Protein AF-A0A7Y1TA67-F1 (afdb_monomer_lite)

Structure (mmCIF, N/CA/C/O backbone):
data_AF-A0A7Y1TA67-F1
#
_entry.id   AF-A0A7Y1TA67-F1
#
loop_
_atom_site.group_PDB
_atom_site.id
_atom_site.type_symbol
_atom_site.label_atom_id
_atom_site.label_alt_id
_atom_site.label_comp_id
_atom_site.label_asym_id
_atom_site.label_entity_id
_atom_site.label_seq_id
_atom_site.pdbx_PDB_ins_code
_atom_site.Cartn_x
_atom_site.Cartn_y
_atom_site.Cartn_z
_atom_site.occupancy
_atom_site.B_iso_or_equiv
_atom_site.auth_seq_id
_atom_site.auth_comp_id
_atom_site.auth_asym_id
_atom_site.auth_atom_id
_atom_site.pdbx_PDB_model_num
ATOM 1 N N . ARG A 1 1 ? -9.892 10.043 10.602 1.00 82.44 1 ARG A N 1
ATOM 2 C CA . ARG A 1 1 ? -9.634 11.153 9.645 1.00 82.44 1 ARG A CA 1
ATOM 3 C C . ARG A 1 1 ? -8.142 11.386 9.384 1.00 82.44 1 ARG A C 1
ATOM 5 O O . ARG A 1 1 ? -7.675 10.949 8.344 1.00 82.44 1 ARG A O 1
ATOM 12 N N . LEU A 1 2 ? -7.355 11.984 10.298 1.00 89.62 2 LEU A N 1
ATOM 13 C CA . LEU A 1 2 ? -5.907 12.207 10.059 1.00 89.62 2 LEU A CA 1
ATOM 14 C C . LEU A 1 2 ? -5.153 10.912 9.721 1.00 89.62 2 LEU A C 1
ATOM 16 O O . LEU A 1 2 ? -4.363 10.880 8.786 1.00 89.62 2 LEU A O 1
ATOM 20 N N . VAL A 1 3 ? -5.446 9.828 10.442 1.00 91.88 3 VAL A N 1
ATOM 21 C CA . VAL A 1 3 ? -4.837 8.517 10.184 1.00 91.88 3 VAL A CA 1
ATOM 22 C C . VAL A 1 3 ? -5.188 7.994 8.786 1.00 91.88 3 VAL A C 1
ATOM 24 O O . VAL A 1 3 ? -4.308 7.510 8.089 1.00 91.88 3 VAL A O 1
ATOM 27 N N . GLU A 1 4 ? -6.427 8.162 8.321 1.00 92.25 4 GLU A N 1
ATOM 28 C CA . GLU A 1 4 ? -6.839 7.762 6.964 1.00 92.25 4 GLU A CA 1
ATOM 29 C C . GLU A 1 4 ? -6.144 8.587 5.875 1.00 92.25 4 GLU A C 1
ATOM 31 O O . GLU A 1 4 ? -5.774 8.037 4.840 1.00 92.25 4 GLU A O 1
ATOM 36 N N . VAL A 1 5 ? -5.915 9.885 6.111 1.00 95.06 5 VAL A N 1
ATOM 37 C CA . VAL A 1 5 ? -5.110 10.732 5.214 1.00 95.06 5 VAL A CA 1
ATOM 38 C C . VAL A 1 5 ? -3.674 10.212 5.144 1.00 95.06 5 VAL A C 1
ATOM 40 O O . VAL A 1 5 ? -3.117 10.103 4.056 1.00 95.06 5 VAL A O 1
ATOM 43 N N . LEU A 1 6 ? -3.081 9.844 6.284 1.00 94.62 6 LEU A N 1
ATOM 44 C CA . LEU A 1 6 ? -1.728 9.280 6.338 1.00 94.62 6 LEU A CA 1
ATOM 45 C C . LEU A 1 6 ? -1.642 7.898 5.671 1.00 94.62 6 LEU A C 1
ATOM 47 O O . LEU A 1 6 ? -0.646 7.606 5.012 1.00 94.62 6 LEU A O 1
ATOM 51 N N . ILE A 1 7 ? -2.690 7.076 5.783 1.00 94.50 7 ILE A N 1
ATOM 52 C CA . ILE A 1 7 ? -2.818 5.806 5.053 1.00 94.50 7 ILE A CA 1
ATOM 53 C C . ILE A 1 7 ? -2.909 6.064 3.544 1.00 94.50 7 ILE A C 1
ATOM 55 O O . ILE A 1 7 ? -2.207 5.427 2.770 1.00 94.50 7 ILE A O 1
ATOM 59 N N . ALA A 1 8 ? -3.720 7.021 3.091 1.00 95.88 8 ALA A N 1
ATOM 60 C CA . ALA A 1 8 ? -3.793 7.352 1.667 1.00 95.88 8 ALA A CA 1
ATOM 61 C C . ALA A 1 8 ? -2.457 7.918 1.144 1.00 95.88 8 ALA A C 1
ATOM 63 O O . ALA A 1 8 ? -2.020 7.590 0.039 1.00 95.88 8 ALA A O 1
ATOM 64 N N . LEU A 1 9 ? -1.764 8.712 1.966 1.00 95.56 9 LEU A N 1
ATOM 65 C CA . LEU A 1 9 ? -0.452 9.265 1.646 1.00 95.56 9 LEU A CA 1
ATOM 66 C C . LEU A 1 9 ? 0.630 8.181 1.533 1.00 95.56 9 LEU A C 1
ATOM 68 O O . LEU A 1 9 ? 1.514 8.310 0.687 1.00 95.56 9 LEU A O 1
ATOM 72 N N . SER A 1 10 ? 0.556 7.100 2.319 1.00 94.50 10 SER A N 1
ATOM 73 C CA . SER A 1 10 ? 1.510 5.984 2.227 1.00 94.50 10 SER A CA 1
ATOM 74 C C . SER A 1 10 ? 1.507 5.344 0.833 1.00 94.50 10 SER A C 1
ATOM 76 O O . SER A 1 10 ? 2.573 5.037 0.296 1.00 94.50 10 SER A O 1
ATOM 78 N N . ILE A 1 11 ? 0.334 5.248 0.192 1.00 94.94 11 ILE A N 1
ATOM 79 C CA . ILE A 1 11 ? 0.175 4.741 -1.180 1.00 94.94 11 ILE A CA 1
ATOM 80 C C . ILE A 1 11 ? 0.898 5.653 -2.177 1.00 94.94 11 ILE A C 1
ATOM 82 O O . ILE A 1 11 ? 1.609 5.169 -3.057 1.00 94.94 11 ILE A O 1
ATOM 86 N N . VAL A 1 12 ? 0.753 6.973 -2.027 1.00 96.00 12 VAL A N 1
ATOM 87 C CA . VAL A 1 12 ? 1.422 7.963 -2.8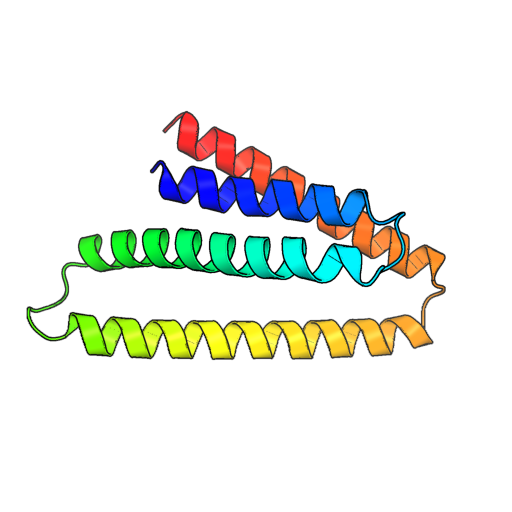87 1.00 96.00 12 VAL A CA 1
ATOM 88 C C . VAL A 1 12 ? 2.938 7.893 -2.721 1.00 96.00 12 VAL A C 1
ATOM 90 O O . VAL A 1 12 ? 3.666 7.884 -3.714 1.00 96.00 12 VAL A O 1
ATOM 93 N N . VAL A 1 13 ? 3.419 7.801 -1.477 1.00 93.25 13 VAL A N 1
ATOM 94 C CA . VAL A 1 13 ? 4.850 7.673 -1.172 1.00 93.25 13 VAL A CA 1
ATOM 95 C C . VAL A 1 13 ? 5.419 6.402 -1.798 1.00 93.25 13 VAL A C 1
ATOM 97 O O . VAL A 1 13 ? 6.432 6.473 -2.492 1.00 93.25 13 VAL A O 1
ATOM 100 N N . LEU A 1 14 ? 4.744 5.262 -1.633 1.00 91.50 14 LEU A N 1
ATOM 101 C CA . LEU A 1 14 ? 5.191 3.991 -2.199 1.00 91.50 14 LEU A CA 1
ATOM 102 C C . LEU A 1 14 ? 5.170 4.009 -3.735 1.00 91.50 14 LEU A C 1
ATOM 104 O O . LEU A 1 14 ? 6.106 3.535 -4.378 1.00 91.50 14 LEU A O 1
ATOM 108 N N . ALA A 1 15 ? 4.140 4.601 -4.344 1.00 92.94 15 ALA A N 1
ATOM 109 C CA . ALA A 1 15 ? 4.066 4.784 -5.791 1.00 92.94 15 ALA A CA 1
ATOM 110 C C . ALA A 1 15 ? 5.234 5.629 -6.330 1.00 92.94 15 ALA A C 1
ATOM 112 O O . ALA A 1 15 ? 5.831 5.279 -7.352 1.00 92.94 15 ALA A O 1
ATOM 113 N N . ALA A 1 16 ? 5.582 6.714 -5.631 1.00 91.25 16 ALA A N 1
ATOM 114 C CA . ALA A 1 16 ? 6.715 7.567 -5.974 1.00 91.25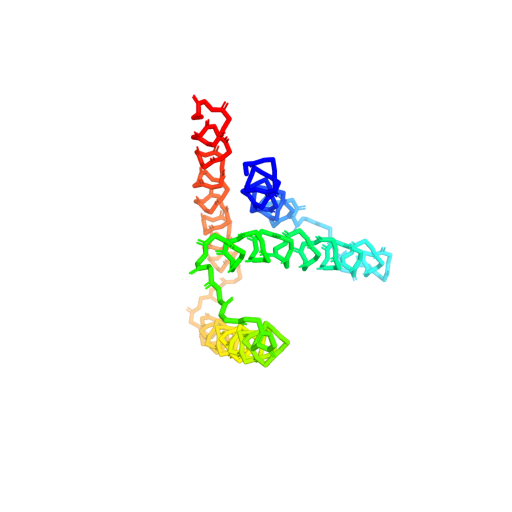 16 ALA A CA 1
ATOM 115 C C . ALA A 1 16 ? 8.058 6.846 -5.784 1.00 91.25 16 ALA A C 1
ATOM 117 O O . ALA A 1 16 ? 8.951 6.981 -6.621 1.00 91.25 16 ALA A O 1
ATOM 118 N N . GLU A 1 17 ? 8.200 6.046 -4.726 1.00 88.25 17 GLU A N 1
ATOM 119 C CA . GLU A 1 17 ? 9.389 5.227 -4.494 1.00 88.25 17 GLU A CA 1
ATOM 120 C C . GLU A 1 17 ? 9.594 4.216 -5.628 1.00 88.25 17 GLU A C 1
ATOM 122 O O . GLU A 1 17 ? 10.689 4.146 -6.186 1.00 88.25 17 GLU A O 1
ATOM 127 N N . VAL A 1 18 ? 8.535 3.512 -6.047 1.00 87.56 18 VAL A N 1
ATOM 128 C CA . VAL A 1 18 ? 8.570 2.575 -7.184 1.00 87.56 18 VAL A CA 1
ATOM 129 C C . VAL A 1 18 ? 8.927 3.282 -8.495 1.00 87.56 18 VAL A C 1
ATOM 131 O O . VAL A 1 18 ? 9.756 2.781 -9.257 1.00 87.56 18 VAL A O 1
ATOM 134 N N . ALA A 1 19 ? 8.367 4.467 -8.752 1.00 86.69 19 ALA A N 1
ATOM 135 C CA . ALA A 1 19 ? 8.694 5.256 -9.941 1.00 86.69 19 ALA A CA 1
ATOM 136 C C . ALA A 1 19 ? 10.164 5.725 -9.959 1.00 86.69 19 ALA A C 1
ATOM 138 O O . ALA A 1 19 ? 10.784 5.805 -11.022 1.00 86.69 19 ALA A O 1
ATOM 139 N N . ASN A 1 20 ? 10.739 5.977 -8.780 1.00 82.94 20 ASN A N 1
ATOM 140 C CA . ASN A 1 20 ? 12.111 6.447 -8.598 1.00 82.94 20 ASN A CA 1
ATOM 141 C C . ASN A 1 20 ? 13.165 5.325 -8.525 1.00 82.94 20 ASN A C 1
ATOM 143 O O . ASN A 1 20 ? 14.344 5.630 -8.313 1.00 82.94 20 ASN A O 1
ATOM 147 N N . GLN A 1 21 ? 12.803 4.049 -8.731 1.00 67.44 21 GLN A N 1
ATOM 148 C CA . GLN A 1 21 ? 13.725 2.898 -8.690 1.00 67.44 21 GLN A CA 1
ATOM 149 C C . GLN A 1 21 ? 14.731 2.851 -9.865 1.00 67.44 21 GLN A C 1
ATOM 151 O O . GLN A 1 21 ? 14.795 1.894 -10.635 1.00 67.44 21 GLN A O 1
ATOM 156 N N . GLN A 1 22 ? 15.574 3.877 -9.998 1.00 54.31 22 GLN A N 1
ATOM 157 C CA . GLN A 1 22 ? 16.837 3.819 -10.745 1.00 54.31 22 GLN A CA 1
ATOM 158 C C . GLN A 1 22 ? 18.031 3.426 -9.859 1.00 54.31 22 GLN A C 1
ATOM 160 O O . GLN A 1 22 ? 19.119 3.177 -10.374 1.00 54.31 22 GLN A O 1
ATOM 165 N N . LYS A 1 23 ? 17.867 3.364 -8.531 1.00 50.81 23 LYS A N 1
ATOM 166 C CA . LYS A 1 23 ? 18.964 3.054 -7.609 1.00 50.81 23 LYS A CA 1
ATOM 167 C C . LYS A 1 23 ? 18.915 1.589 -7.190 1.00 50.81 23 LYS A C 1
ATOM 169 O O . LYS A 1 23 ? 17.982 1.153 -6.528 1.00 50.81 23 LYS A O 1
ATOM 174 N N . SER A 1 24 ? 19.950 0.865 -7.614 1.00 46.50 24 SER A N 1
ATOM 175 C CA . SER A 1 24 ? 20.326 -0.478 -7.168 1.00 46.50 24 SER A CA 1
ATOM 176 C C . SER A 1 24 ? 20.058 -0.678 -5.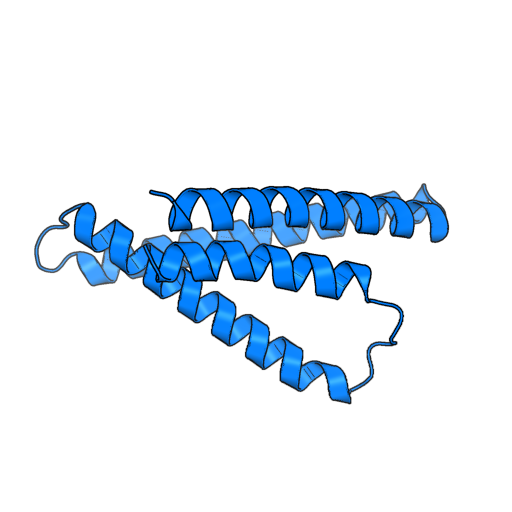672 1.00 46.50 24 SER A C 1
ATOM 178 O O . SER A 1 24 ? 20.333 0.228 -4.879 1.00 46.50 24 SER A O 1
ATOM 180 N N . LEU A 1 25 ? 19.552 -1.861 -5.304 1.00 53.41 25 LEU A N 1
ATOM 181 C CA . LEU A 1 25 ? 19.371 -2.339 -3.929 1.00 53.41 25 LEU A CA 1
ATOM 182 C C . LEU A 1 25 ? 20.738 -2.429 -3.226 1.00 53.41 25 LEU A C 1
ATOM 184 O O . LEU A 1 25 ? 21.310 -3.499 -3.041 1.00 53.41 25 LEU A O 1
ATOM 188 N N . SER A 1 26 ? 21.297 -1.277 -2.869 1.00 54.34 26 SER A N 1
ATOM 189 C CA . SER A 1 26 ? 22.438 -1.173 -1.973 1.00 54.34 26 SER A CA 1
ATOM 190 C C . SER A 1 26 ? 21.999 -1.601 -0.576 1.00 54.34 26 SER A C 1
ATOM 192 O O . SER A 1 26 ? 20.893 -1.280 -0.140 1.00 54.34 26 SER A O 1
ATOM 194 N N . SER A 1 27 ? 22.897 -2.242 0.173 1.00 56.41 27 SER A N 1
ATOM 195 C CA . SER A 1 27 ? 22.702 -2.594 1.588 1.00 56.41 27 SER A CA 1
ATOM 196 C C . SER A 1 27 ? 22.280 -1.386 2.458 1.00 56.41 27 SER A C 1
ATOM 198 O O . SER A 1 27 ? 21.642 -1.539 3.497 1.00 56.41 27 SER A O 1
ATOM 200 N N . THR A 1 28 ? 22.556 -0.153 2.006 1.00 63.28 28 THR A N 1
ATOM 201 C CA . THR A 1 28 ? 22.125 1.102 2.651 1.00 63.28 28 THR A CA 1
ATOM 202 C C . THR A 1 28 ? 20.611 1.366 2.561 1.00 63.28 28 THR A C 1
ATOM 204 O O . THR A 1 28 ? 20.083 2.113 3.381 1.00 63.28 28 THR A O 1
ATOM 207 N N . ALA A 1 29 ? 19.896 0.755 1.609 1.00 70.75 29 ALA A N 1
ATOM 208 C CA . ALA A 1 29 ? 18.455 0.948 1.401 1.00 70.75 29 ALA A CA 1
ATOM 209 C C . ALA A 1 29 ? 17.573 0.049 2.293 1.00 70.75 29 ALA A C 1
ATOM 211 O O . ALA A 1 29 ? 16.376 0.288 2.421 1.00 70.75 29 ALA A O 1
ATOM 212 N N . LEU A 1 30 ? 18.149 -0.953 2.966 1.00 76.69 30 LEU A N 1
ATOM 213 C CA . LEU A 1 30 ? 17.378 -1.894 3.785 1.00 76.69 30 LEU A CA 1
ATOM 214 C C . LEU A 1 30 ? 16.810 -1.244 5.058 1.00 76.69 30 LEU A C 1
ATOM 216 O O . LEU A 1 30 ? 15.657 -1.465 5.414 1.00 76.69 30 LEU A O 1
ATOM 220 N N . ARG A 1 31 ? 17.609 -0.413 5.739 1.00 82.06 31 ARG A N 1
ATOM 221 C CA . ARG A 1 31 ? 17.181 0.296 6.958 1.00 82.06 31 ARG A CA 1
ATOM 222 C C . ARG A 1 31 ? 15.976 1.218 6.726 1.00 82.06 31 ARG A C 1
ATOM 224 O O . ARG A 1 31 ? 15.017 1.092 7.485 1.00 82.06 31 ARG A O 1
ATOM 231 N N . PRO A 1 32 ? 15.978 2.115 5.718 1.00 82.50 32 PRO A N 1
ATOM 232 C CA . PRO A 1 32 ? 14.811 2.950 5.452 1.00 82.50 32 PRO A CA 1
ATOM 233 C C . PRO A 1 32 ? 13.593 2.128 5.015 1.00 82.50 32 PRO A C 1
ATOM 235 O O . PRO A 1 32 ? 12.491 2.455 5.438 1.00 82.50 32 PRO A O 1
ATOM 238 N N . ALA A 1 33 ? 13.773 1.029 4.272 1.00 83.06 33 ALA A N 1
ATOM 239 C CA . ALA A 1 33 ? 12.666 0.150 3.890 1.00 83.06 33 ALA A CA 1
ATOM 240 C C . ALA A 1 33 ? 12.007 -0.538 5.101 1.00 83.06 33 ALA A C 1
ATOM 242 O O . ALA A 1 33 ? 10.783 -0.555 5.207 1.00 83.06 33 ALA A O 1
ATOM 243 N N . ILE A 1 34 ? 12.798 -1.050 6.053 1.00 86.94 34 ILE A N 1
ATOM 244 C CA . ILE A 1 34 ? 12.273 -1.638 7.299 1.00 86.94 34 ILE A CA 1
ATOM 245 C C . ILE A 1 34 ? 11.540 -0.576 8.127 1.00 86.94 34 ILE A C 1
ATOM 247 O O . ILE A 1 34 ? 10.448 -0.833 8.633 1.00 86.94 34 ILE A O 1
ATOM 251 N N . ALA A 1 35 ? 12.114 0.625 8.243 1.00 88.25 35 ALA A N 1
ATOM 252 C CA . ALA A 1 35 ? 11.475 1.726 8.956 1.00 88.25 35 ALA A CA 1
ATOM 253 C C . ALA A 1 35 ? 10.145 2.135 8.299 1.00 88.25 35 ALA A C 1
ATOM 255 O O . ALA A 1 35 ? 9.153 2.322 9.000 1.00 88.25 35 ALA A O 1
ATOM 256 N N . ALA A 1 36 ? 10.097 2.219 6.967 1.00 87.38 36 ALA A N 1
ATOM 257 C CA . ALA A 1 36 ? 8.878 2.516 6.221 1.00 87.38 36 ALA A CA 1
ATOM 258 C C . ALA A 1 36 ? 7.813 1.427 6.417 1.00 87.38 36 ALA A C 1
ATOM 260 O O . ALA A 1 36 ? 6.673 1.752 6.736 1.00 87.38 36 ALA A O 1
ATOM 261 N N . ALA A 1 37 ? 8.187 0.146 6.320 1.00 88.31 37 ALA A N 1
ATOM 262 C CA . ALA A 1 37 ? 7.276 -0.973 6.556 1.00 88.31 37 ALA A CA 1
ATOM 263 C C . ALA A 1 37 ? 6.680 -0.942 7.974 1.00 88.31 37 ALA A C 1
ATOM 265 O O . ALA A 1 37 ? 5.471 -1.102 8.138 1.00 88.31 37 ALA A O 1
ATOM 266 N N . PHE A 1 38 ? 7.503 -0.661 8.990 1.00 90.56 38 PHE A N 1
ATOM 267 C CA . PHE A 1 38 ? 7.036 -0.502 10.367 1.00 90.56 38 PHE A CA 1
ATOM 268 C C . PHE A 1 38 ? 6.064 0.677 10.513 1.00 90.56 38 PHE A C 1
ATOM 270 O O . PHE A 1 38 ? 4.990 0.524 11.090 1.00 90.56 38 PHE A O 1
ATOM 277 N N . MET A 1 39 ? 6.409 1.843 9.957 1.00 92.62 39 MET A N 1
ATOM 278 C CA . MET A 1 39 ? 5.560 3.037 10.020 1.00 92.62 39 MET A CA 1
ATOM 279 C C . MET A 1 39 ? 4.230 2.840 9.291 1.00 92.62 39 MET A C 1
ATOM 281 O O . MET A 1 39 ? 3.187 3.227 9.813 1.00 92.62 39 MET A O 1
ATOM 285 N N . PHE A 1 40 ? 4.239 2.214 8.113 1.00 92.94 40 PHE A N 1
ATOM 286 C CA . PHE A 1 40 ? 3.016 1.889 7.380 1.00 92.94 40 PHE A CA 1
ATOM 287 C C . PHE A 1 40 ? 2.157 0.893 8.159 1.00 92.94 40 PHE A C 1
ATOM 289 O O . PHE A 1 40 ? 0.963 1.136 8.324 1.00 92.94 40 PHE A O 1
ATOM 296 N N . GLY A 1 41 ? 2.760 -0.159 8.720 1.00 89.81 41 GLY A N 1
ATOM 297 C CA . GLY A 1 41 ? 2.063 -1.105 9.592 1.00 89.81 41 GLY A CA 1
ATOM 298 C C . GLY A 1 41 ? 1.412 -0.419 10.796 1.00 89.81 41 GLY A C 1
ATOM 299 O O . GLY A 1 41 ? 0.237 -0.649 11.073 1.00 89.81 41 GLY A O 1
ATOM 300 N N . LEU A 1 42 ? 2.131 0.491 11.461 1.00 90.94 42 LEU A N 1
ATOM 301 C CA . LEU A 1 42 ? 1.611 1.246 12.601 1.00 90.94 42 LEU A CA 1
ATOM 302 C C . LEU A 1 42 ? 0.433 2.149 12.207 1.00 90.94 42 LEU A C 1
ATOM 304 O O . LEU A 1 42 ? -0.605 2.123 12.864 1.00 90.94 42 LEU A O 1
ATOM 308 N N . LEU A 1 43 ? 0.567 2.926 11.126 1.00 92.69 43 LEU A N 1
ATOM 309 C CA . LEU A 1 43 ? -0.497 3.812 10.638 1.00 92.69 43 LEU A CA 1
ATOM 310 C C . LEU A 1 43 ? -1.757 3.028 10.256 1.00 92.69 43 L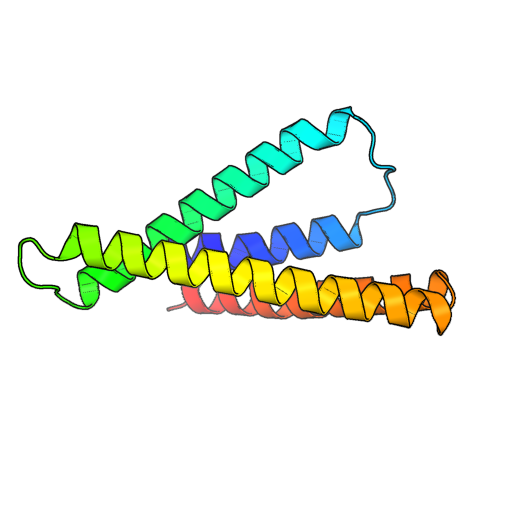EU A C 1
ATOM 312 O O . LEU A 1 43 ? -2.864 3.425 10.616 1.00 92.69 43 LEU A O 1
ATOM 316 N N . HIS A 1 44 ? -1.592 1.898 9.569 1.00 90.19 44 HIS A N 1
ATOM 317 C CA . HIS A 1 44 ? -2.706 1.040 9.171 1.00 90.19 44 HIS A CA 1
ATOM 318 C C . HIS A 1 44 ? -3.368 0.381 10.388 1.00 90.19 44 HIS A C 1
ATOM 320 O O . HIS A 1 44 ? -4.595 0.371 10.480 1.00 90.19 44 HIS A O 1
ATOM 326 N N . GLY A 1 45 ? -2.576 -0.094 11.356 1.00 87.81 45 GLY A N 1
ATOM 327 C CA . GLY A 1 45 ? -3.078 -0.643 12.615 1.00 87.81 45 GLY A CA 1
ATOM 328 C C . GLY A 1 45 ? -3.887 0.375 13.424 1.00 87.81 45 GLY A C 1
ATOM 329 O O . GLY A 1 45 ? -4.950 0.039 13.940 1.00 87.81 45 GLY A O 1
ATOM 330 N N . LEU A 1 46 ? -3.444 1.637 13.472 1.00 88.88 46 LEU A N 1
ATOM 331 C CA . LEU A 1 46 ? -4.191 2.732 14.103 1.00 88.88 46 LEU A CA 1
ATOM 332 C C . LEU A 1 46 ? -5.508 3.032 13.376 1.00 88.88 46 LEU A C 1
ATOM 334 O O . LEU A 1 46 ? -6.531 3.240 14.028 1.00 88.88 46 LEU A O 1
ATOM 338 N N . GLY A 1 47 ? -5.499 3.043 12.039 1.00 87.25 47 GLY A N 1
ATOM 339 C CA . GLY A 1 47 ? -6.707 3.275 11.243 1.00 87.25 47 GLY A CA 1
ATOM 340 C C . GLY A 1 47 ? -7.745 2.179 11.463 1.00 87.25 47 GLY A C 1
ATOM 341 O O . GLY A 1 47 ? -8.924 2.466 11.661 1.00 87.25 47 GLY A O 1
ATOM 342 N N . PHE A 1 48 ? -7.289 0.928 11.521 1.00 83.62 48 PHE A N 1
ATOM 343 C CA . PHE A 1 48 ? -8.151 -0.201 11.831 1.00 83.62 48 PHE A CA 1
ATOM 344 C C . PHE A 1 48 ? -8.688 -0.164 13.265 1.00 83.62 48 PHE A C 1
ATOM 346 O O . PHE A 1 48 ? -9.881 -0.362 13.468 1.00 83.62 48 PHE A O 1
ATOM 353 N N . ALA A 1 49 ? -7.839 0.116 14.258 1.00 83.50 49 ALA A N 1
ATOM 354 C CA . ALA A 1 49 ? -8.272 0.218 15.650 1.00 83.50 49 ALA A CA 1
ATOM 355 C C . ALA A 1 49 ? -9.361 1.291 15.830 1.00 83.50 49 ALA A C 1
ATOM 357 O O . ALA A 1 49 ? -10.312 1.074 16.578 1.00 83.50 49 ALA A O 1
ATOM 358 N N . GLY A 1 50 ? -9.257 2.410 15.101 1.00 81.94 50 GLY A N 1
ATOM 359 C CA . GLY A 1 50 ? -10.309 3.426 15.027 1.00 81.94 50 GLY A CA 1
ATOM 360 C C . GLY A 1 50 ? -11.626 2.869 14.481 1.00 81.94 50 GLY A C 1
ATOM 361 O O . GLY A 1 50 ? -12.653 2.983 15.142 1.00 81.94 50 GLY A O 1
ATOM 362 N N . ALA A 1 51 ? -11.588 2.191 13.330 1.00 82.62 51 ALA A N 1
ATOM 363 C CA . ALA A 1 51 ? -12.779 1.574 12.739 1.00 82.62 51 ALA A CA 1
ATOM 364 C C . ALA A 1 51 ? -13.408 0.505 13.654 1.00 82.62 51 ALA A C 1
ATOM 366 O O . ALA A 1 51 ? -14.627 0.414 13.771 1.00 82.62 51 ALA A O 1
ATOM 367 N N . LEU A 1 52 ? -12.589 -0.289 14.348 1.00 81.00 52 LEU A N 1
ATOM 368 C CA . LEU A 1 52 ? -13.071 -1.321 15.266 1.00 81.00 52 LEU A CA 1
ATOM 369 C C . LEU A 1 52 ? -13.730 -0.722 16.519 1.00 81.00 52 LEU A C 1
ATOM 371 O O . LEU A 1 52 ? -14.697 -1.284 17.034 1.00 81.00 52 LEU A O 1
ATOM 375 N N . ALA A 1 53 ? -13.241 0.430 16.987 1.00 79.19 53 ALA A N 1
ATOM 376 C CA . ALA A 1 53 ? -13.866 1.175 18.075 1.00 79.19 53 ALA A CA 1
ATOM 377 C C . ALA A 1 53 ? -15.248 1.727 17.677 1.00 79.19 53 ALA A C 1
ATOM 379 O O . ALA A 1 53 ? -16.160 1.714 18.501 1.00 79.19 53 ALA A O 1
ATOM 380 N N . GLU A 1 54 ? -15.427 2.148 16.420 1.00 82.94 54 GLU A N 1
ATOM 381 C CA . GLU A 1 54 ? -16.718 2.617 15.890 1.00 82.94 54 GLU A CA 1
ATOM 382 C C . GLU A 1 54 ? -17.760 1.492 15.762 1.00 82.94 54 GLU A C 1
ATOM 384 O O . GLU A 1 54 ? -18.951 1.739 15.937 1.00 82.94 54 GLU A O 1
ATOM 389 N N . ILE A 1 55 ? -17.326 0.248 15.522 1.00 82.19 55 ILE A N 1
ATOM 390 C CA . ILE A 1 55 ? -18.209 -0.933 15.440 1.00 82.19 55 ILE A CA 1
ATOM 391 C C . ILE A 1 55 ? -18.834 -1.287 16.807 1.00 82.19 55 ILE A C 1
ATOM 393 O O . ILE A 1 55 ? -19.880 -1.932 16.851 1.00 82.19 55 ILE A O 1
ATOM 397 N N . GLY A 1 56 ? -18.244 -0.842 17.925 1.00 73.50 56 GLY A N 1
ATOM 398 C CA . GLY A 1 56 ? -18.840 -0.983 19.260 1.00 73.50 56 GLY A CA 1
ATOM 399 C C . GLY A 1 56 ? -18.834 -2.415 19.810 1.00 73.50 56 GLY A C 1
ATOM 400 O O . GLY A 1 56 ? -19.859 -2.903 20.282 1.00 73.50 56 GLY A O 1
ATOM 401 N N . LEU A 1 57 ? -17.685 -3.099 19.750 1.00 78.62 57 LEU A N 1
ATOM 402 C CA . LEU A 1 57 ? -17.541 -4.471 20.254 1.00 78.62 57 LEU A CA 1
ATOM 403 C C . LEU A 1 57 ? -17.887 -4.606 21.756 1.00 78.62 57 LEU A C 1
ATOM 405 O O . LEU A 1 57 ? -17.560 -3.710 22.543 1.00 78.62 57 LEU A O 1
ATOM 409 N N . PRO A 1 58 ? -18.471 -5.746 22.186 1.00 76.50 58 PRO A N 1
ATOM 410 C CA . PRO A 1 58 ? -18.695 -6.049 23.598 1.00 76.50 58 PRO A CA 1
ATOM 411 C C . PRO A 1 58 ? -17.411 -5.949 24.434 1.00 76.50 58 PRO A C 1
ATOM 413 O O . PRO A 1 58 ? -16.318 -6.321 23.991 1.00 76.50 58 PRO A O 1
ATOM 416 N N . GLN A 1 59 ? -17.536 -5.467 25.675 1.00 69.50 59 GLN A N 1
ATOM 417 C CA . GLN A 1 59 ? -16.398 -5.337 26.587 1.00 69.50 59 GLN A CA 1
ATOM 418 C C . GLN A 1 59 ? -15.755 -6.712 26.834 1.00 69.50 59 GLN A C 1
ATOM 420 O O . GLN A 1 59 ? -16.412 -7.631 27.310 1.00 69.50 59 GLN A O 1
ATOM 425 N N . GLY A 1 60 ? -14.466 -6.844 26.502 1.00 73.69 60 GLY A N 1
ATOM 426 C CA . GLY A 1 60 ? -13.694 -8.086 26.655 1.00 73.69 60 GLY A CA 1
ATOM 427 C C . GLY A 1 60 ? -13.390 -8.838 25.352 1.00 73.69 60 GLY A C 1
ATOM 428 O O . GLY A 1 60 ? -12.431 -9.603 25.325 1.00 73.69 60 GLY A O 1
ATOM 429 N N . GLU A 1 61 ? -14.104 -8.574 24.251 1.00 78.75 61 GLU A N 1
ATOM 430 C CA . GLU A 1 61 ? -13.858 -9.260 22.965 1.00 78.75 61 GLU A CA 1
ATOM 431 C C . GL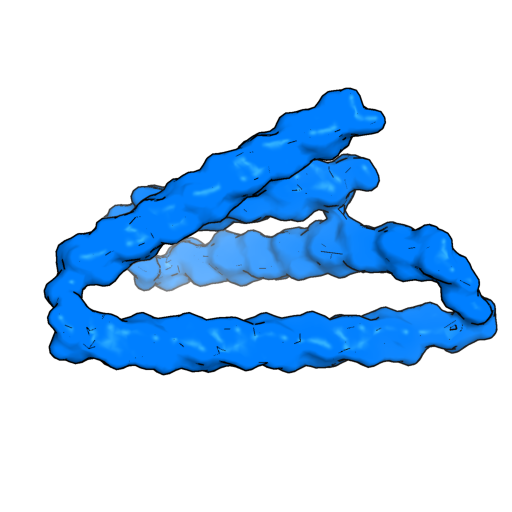U A 1 61 ? -12.849 -8.544 22.051 1.00 78.75 61 GLU A C 1
ATOM 433 O O . GLU A 1 61 ? -12.362 -9.122 21.079 1.00 78.75 61 GLU A O 1
ATOM 438 N N . SER A 1 62 ? -12.471 -7.308 22.391 1.00 77.06 62 SER A N 1
ATOM 439 C CA . SER A 1 62 ? -11.574 -6.468 21.583 1.00 77.06 62 SER A CA 1
ATOM 440 C C . SER A 1 62 ? -10.232 -7.142 21.267 1.00 77.06 62 SER A C 1
ATOM 442 O O . SER A 1 62 ? -9.771 -7.084 20.131 1.00 77.06 62 SER A O 1
ATOM 444 N N . LEU A 1 63 ? -9.627 -7.858 22.226 1.00 82.00 63 LEU A N 1
ATOM 445 C CA . LEU A 1 63 ? -8.333 -8.510 22.002 1.00 82.00 63 LEU A CA 1
ATOM 446 C C . LEU A 1 63 ? -8.428 -9.668 20.998 1.00 82.00 63 LEU A C 1
ATOM 448 O O . LEU A 1 63 ? -7.588 -9.778 20.109 1.00 82.00 63 LEU A O 1
ATOM 452 N N . ILE A 1 64 ? -9.451 -10.518 21.121 1.00 86.50 64 ILE A N 1
ATOM 453 C CA . ILE A 1 64 ? -9.653 -11.664 20.223 1.00 86.50 64 ILE A CA 1
ATOM 454 C C . ILE A 1 64 ? -10.028 -11.170 18.823 1.00 86.50 64 ILE A C 1
ATOM 456 O O . ILE A 1 64 ? -9.483 -11.668 17.838 1.00 86.50 64 ILE A O 1
ATOM 460 N N . ALA A 1 65 ? -10.888 -10.153 18.728 1.00 84.25 65 ALA A N 1
ATOM 461 C CA . ALA A 1 65 ? -11.248 -9.526 17.461 1.00 84.25 65 ALA A CA 1
ATOM 462 C C . ALA A 1 65 ? -10.030 -8.893 16.768 1.00 84.25 65 ALA A C 1
ATOM 464 O O . ALA A 1 65 ? -9.825 -9.096 15.572 1.00 84.25 65 ALA A O 1
ATOM 465 N N . LEU A 1 66 ? -9.180 -8.188 17.520 1.00 82.94 66 LEU A N 1
ATOM 466 C CA . LEU A 1 66 ? -7.951 -7.588 17.004 1.00 82.94 66 LEU A CA 1
ATOM 467 C C . LEU A 1 66 ? -6.958 -8.662 16.529 1.00 82.94 66 LEU A C 1
ATOM 469 O O . LEU A 1 66 ? -6.363 -8.512 15.463 1.00 82.94 66 LEU A O 1
ATOM 473 N N . LEU A 1 67 ? -6.790 -9.754 17.282 1.00 86.12 67 LEU A N 1
ATOM 474 C CA . LEU A 1 67 ? -5.931 -10.876 16.890 1.00 86.12 67 LEU A CA 1
ATOM 475 C C . LEU A 1 67 ? -6.444 -11.570 15.624 1.00 86.12 67 LEU A C 1
ATOM 477 O O . LEU A 1 67 ? -5.676 -11.764 14.683 1.00 86.12 67 LEU A O 1
ATOM 481 N N . GLY A 1 68 ? -7.735 -11.911 15.581 1.00 88.88 68 GLY A N 1
ATOM 482 C CA . GLY A 1 68 ? -8.360 -12.560 14.429 1.00 88.88 68 GLY A CA 1
ATOM 483 C C . GLY A 1 68 ? -8.301 -11.693 13.174 1.00 88.88 68 GLY A C 1
ATOM 484 O O . GLY A 1 68 ? -7.979 -12.191 12.096 1.00 88.88 68 GLY A O 1
ATOM 485 N N . PHE A 1 69 ? -8.520 -10.384 13.321 1.00 85.31 69 PHE A N 1
ATOM 486 C CA . PHE A 1 69 ? -8.357 -9.437 12.226 1.00 85.31 69 PHE A CA 1
ATOM 487 C C . PHE A 1 69 ? -6.915 -9.390 11.714 1.00 85.31 69 PHE A C 1
ATOM 489 O O . PHE A 1 69 ? -6.703 -9.552 10.516 1.00 85.31 69 PHE A O 1
ATOM 496 N N . ASN A 1 70 ? -5.923 -9.204 12.595 1.00 87.31 70 ASN A N 1
ATOM 497 C CA . ASN A 1 70 ? -4.521 -9.125 12.173 1.00 87.31 70 ASN A CA 1
ATOM 498 C C . ASN A 1 70 ? -4.063 -10.418 11.494 1.00 87.31 70 ASN A C 1
ATOM 500 O O . ASN A 1 70 ? -3.398 -10.360 10.464 1.00 87.31 70 ASN A O 1
ATOM 504 N N . LEU A 1 71 ? -4.468 -11.579 12.016 1.00 91.44 71 LEU A N 1
ATOM 505 C CA . LEU A 1 71 ? -4.165 -12.859 11.384 1.00 91.44 71 LEU A CA 1
ATOM 506 C C . LEU A 1 71 ? -4.809 -12.965 9.994 1.00 91.44 71 LEU A C 1
ATOM 508 O O . LEU A 1 71 ? -4.161 -13.403 9.048 1.00 91.44 71 LEU A O 1
ATOM 512 N N . GLY A 1 72 ? -6.063 -12.528 9.854 1.00 92.62 72 GLY A N 1
ATOM 513 C CA . GLY A 1 72 ? -6.740 -12.461 8.561 1.00 92.62 72 GLY A CA 1
ATOM 514 C C . GLY A 1 72 ? -6.034 -11.533 7.566 1.00 92.62 72 GLY A C 1
ATOM 515 O O . GLY A 1 72 ? -5.863 -11.905 6.405 1.00 92.62 72 GLY A O 1
ATOM 516 N N . VAL A 1 73 ? -5.580 -10.358 8.017 1.00 90.81 73 VAL A N 1
ATOM 517 C CA . VAL A 1 73 ? -4.821 -9.404 7.192 1.00 90.81 73 VAL A CA 1
ATOM 518 C C . VAL A 1 73 ? -3.490 -9.997 6.747 1.00 90.81 73 VAL A C 1
ATOM 520 O O . VAL A 1 73 ? -3.206 -9.967 5.552 1.00 90.81 73 VAL A O 1
ATOM 523 N N . GLU A 1 74 ? -2.712 -10.576 7.661 1.00 92.00 74 GLU A N 1
ATOM 524 C CA . GLU A 1 74 ? -1.413 -11.181 7.346 1.00 92.00 74 GLU A CA 1
ATOM 525 C C . GLU A 1 74 ? -1.574 -12.323 6.330 1.00 92.00 74 GLU A C 1
ATOM 527 O O . GLU A 1 74 ? -0.868 -12.379 5.323 1.00 92.00 74 GLU A O 1
ATOM 532 N N . LEU A 1 75 ? -2.573 -13.194 6.521 1.00 95.75 75 LEU A N 1
ATOM 533 C CA . LEU A 1 75 ? -2.887 -14.263 5.568 1.00 95.75 75 LEU A CA 1
ATOM 534 C C . LEU A 1 75 ? -3.289 -13.710 4.194 1.00 95.75 75 LEU A C 1
ATOM 536 O O . LEU A 1 75 ? -2.833 -14.217 3.166 1.00 95.75 75 LEU A O 1
ATOM 540 N N . GLY A 1 76 ? -4.109 -12.658 4.161 1.00 94.88 76 GLY A N 1
ATOM 541 C CA . GLY A 1 76 ? -4.489 -11.978 2.924 1.00 94.88 76 GLY A CA 1
ATOM 542 C C . GLY A 1 76 ? -3.291 -11.349 2.209 1.00 94.88 76 GLY A C 1
ATOM 543 O O . GLY A 1 76 ? -3.148 -11.499 0.995 1.00 94.88 76 GLY A O 1
ATOM 544 N N . GLN A 1 77 ? -2.394 -10.697 2.951 1.00 93.25 77 GLN A N 1
ATOM 545 C CA . GLN A 1 77 ? -1.170 -10.097 2.417 1.00 93.25 77 GLN A CA 1
ATOM 546 C C . GLN A 1 77 ? -0.232 -11.157 1.837 1.00 93.25 77 GLN A C 1
ATOM 548 O O . GLN A 1 77 ? 0.202 -11.017 0.693 1.00 93.25 77 GLN A O 1
ATOM 553 N N . LEU A 1 78 ? 0.031 -12.241 2.572 1.00 95.44 78 LEU A N 1
ATOM 554 C CA . LEU A 1 78 ? 0.857 -13.354 2.097 1.00 95.44 78 LEU A CA 1
ATOM 555 C C . LEU A 1 78 ? 0.280 -13.987 0.827 1.00 95.44 78 LEU A C 1
ATOM 557 O O . LEU A 1 78 ? 1.027 -14.267 -0.112 1.00 95.44 78 LEU A O 1
ATOM 561 N N . LEU A 1 79 ? -1.044 -14.162 0.762 1.00 97.50 79 LEU A N 1
ATOM 562 C CA . LEU A 1 79 ? -1.715 -14.685 -0.425 1.00 97.50 79 LEU A CA 1
ATOM 563 C C . LEU A 1 79 ? -1.540 -13.755 -1.633 1.00 97.50 79 LEU A C 1
ATOM 565 O O . LEU A 1 79 ? -1.167 -14.216 -2.712 1.00 97.50 79 LEU A O 1
ATOM 569 N N . ILE A 1 80 ? -1.762 -12.448 -1.460 1.00 95.62 80 ILE A N 1
ATOM 570 C CA . ILE A 1 80 ? -1.585 -11.456 -2.530 1.00 95.62 80 ILE A CA 1
ATOM 571 C C . ILE A 1 80 ? -0.132 -11.443 -3.016 1.00 95.62 80 ILE A C 1
ATOM 573 O O . ILE A 1 80 ? 0.108 -11.479 -4.224 1.00 95.62 80 ILE A O 1
ATOM 577 N N . VAL A 1 81 ? 0.841 -11.443 -2.099 1.00 94.25 81 VAL A N 1
ATOM 578 C CA . VAL A 1 81 ? 2.269 -11.489 -2.442 1.00 94.25 81 VAL A CA 1
ATOM 579 C C . VAL A 1 81 ? 2.596 -12.756 -3.226 1.00 94.25 81 VAL A C 1
ATOM 581 O O . VAL A 1 81 ? 3.243 -12.667 -4.268 1.00 94.25 81 VAL A O 1
ATOM 584 N N . ALA A 1 82 ? 2.121 -13.922 -2.783 1.00 95.88 82 ALA A N 1
ATOM 585 C CA . ALA A 1 82 ? 2.349 -15.187 -3.475 1.00 95.88 82 ALA A CA 1
ATOM 586 C C . ALA A 1 82 ? 1.787 -15.168 -4.907 1.00 95.88 82 ALA A C 1
ATOM 588 O O . ALA A 1 82 ? 2.480 -15.560 -5.849 1.00 95.88 82 ALA A O 1
ATOM 589 N N . VAL A 1 83 ? 0.565 -14.655 -5.087 1.00 96.00 83 VAL A N 1
ATOM 590 C CA . VAL A 1 83 ? -0.073 -14.526 -6.405 1.00 96.00 83 VAL A CA 1
ATOM 591 C C . VAL A 1 83 ? 0.704 -13.562 -7.302 1.00 96.00 83 VAL A C 1
ATOM 593 O O . VAL A 1 83 ? 1.032 -13.915 -8.434 1.00 96.00 83 VAL A O 1
ATOM 596 N N . ILE A 1 84 ? 1.051 -12.368 -6.812 1.00 91.06 84 ILE A N 1
ATOM 597 C CA . ILE A 1 84 ? 1.808 -11.380 -7.595 1.00 91.06 84 ILE A CA 1
ATOM 598 C C . ILE A 1 84 ? 3.183 -11.935 -7.978 1.00 91.06 84 ILE A C 1
ATOM 600 O O . ILE A 1 84 ? 3.591 -11.810 -9.130 1.00 91.06 84 ILE A O 1
ATOM 604 N N . MET A 1 85 ? 3.881 -12.597 -7.054 1.00 90.88 85 MET A N 1
ATOM 605 C CA . MET A 1 85 ? 5.171 -13.233 -7.324 1.00 90.88 85 MET A CA 1
ATOM 606 C C . MET A 1 85 ? 5.064 -14.319 -8.399 1.00 90.88 85 MET A C 1
ATOM 608 O O . MET A 1 85 ? 5.898 -14.361 -9.305 1.00 90.88 85 MET A O 1
ATOM 612 N N . ALA A 1 86 ? 4.029 -15.162 -8.349 1.00 93.69 86 ALA A N 1
ATOM 613 C CA . ALA A 1 86 ? 3.783 -16.174 -9.373 1.00 93.69 86 ALA A CA 1
ATOM 614 C C . ALA A 1 86 ? 3.520 -15.539 -10.749 1.00 93.69 86 ALA A C 1
ATOM 616 O O . ALA A 1 86 ? 4.120 -15.950 -11.746 1.00 93.69 86 ALA A O 1
ATOM 617 N N . LEU A 1 87 ? 2.691 -14.492 -10.802 1.00 90.44 87 LEU A N 1
ATOM 618 C CA . LEU A 1 87 ? 2.409 -13.750 -12.032 1.00 90.44 87 LEU A CA 1
ATOM 619 C C . LEU A 1 87 ? 3.664 -13.076 -12.596 1.00 90.44 87 LEU A C 1
ATOM 621 O O . LEU A 1 87 ? 3.908 -13.162 -13.797 1.00 90.44 87 LEU A O 1
ATOM 625 N N . LEU A 1 88 ? 4.488 -12.451 -11.751 1.00 86.38 88 LEU A N 1
ATOM 626 C CA . LEU A 1 88 ? 5.750 -11.833 -12.164 1.00 86.38 88 LEU A CA 1
ATOM 627 C C . LEU A 1 88 ? 6.751 -12.873 -12.677 1.00 86.38 88 LEU A C 1
ATOM 629 O O . LEU A 1 88 ? 7.418 -12.630 -13.682 1.00 86.38 88 LEU A O 1
ATOM 633 N N . TRP A 1 89 ? 6.829 -14.043 -12.042 1.00 89.31 89 TRP A N 1
ATOM 634 C CA . TRP A 1 89 ? 7.676 -15.143 -12.504 1.00 89.31 89 TRP A CA 1
ATOM 635 C C . TRP A 1 89 ? 7.235 -15.679 -13.872 1.00 89.31 89 TRP A C 1
ATOM 637 O O . TRP A 1 89 ? 8.071 -15.908 -14.747 1.00 89.31 89 TRP A O 1
ATOM 647 N N . MET A 1 90 ? 5.926 -15.832 -14.094 1.00 89.56 90 MET A N 1
ATOM 648 C CA . MET A 1 90 ? 5.377 -16.204 -15.402 1.00 89.56 90 MET A CA 1
ATOM 649 C C . MET A 1 90 ? 5.627 -15.110 -16.448 1.00 89.56 90 MET A C 1
ATOM 651 O O . MET A 1 90 ? 6.077 -15.400 -17.557 1.00 89.56 90 MET A O 1
ATOM 655 N N . ALA A 1 91 ? 5.395 -13.846 -16.088 1.00 86.62 91 ALA A N 1
ATOM 656 C CA . ALA A 1 91 ? 5.612 -12.694 -16.954 1.00 86.62 91 ALA A CA 1
ATOM 657 C C . ALA A 1 91 ? 7.083 -12.548 -17.360 1.00 86.62 91 ALA A C 1
ATOM 659 O O . ALA A 1 91 ? 7.359 -12.231 -18.511 1.00 86.62 91 ALA A O 1
ATOM 660 N N . ALA A 1 92 ? 8.031 -12.850 -16.469 1.00 85.50 92 ALA A N 1
ATOM 661 C CA . ALA A 1 92 ? 9.461 -12.813 -16.774 1.00 85.50 92 ALA A CA 1
ATOM 662 C C . ALA A 1 92 ? 9.882 -13.814 -17.867 1.00 85.50 92 ALA A C 1
ATOM 664 O O . ALA A 1 92 ? 10.908 -13.613 -18.512 1.00 85.50 92 ALA A O 1
ATOM 665 N N . LYS A 1 93 ? 9.098 -14.877 -18.101 1.00 88.50 93 LYS A N 1
ATOM 666 C CA . LYS A 1 93 ? 9.321 -15.830 -19.203 1.00 88.50 93 LYS A CA 1
ATOM 667 C C . LYS A 1 93 ? 8.686 -15.390 -20.525 1.00 88.50 93 LYS A C 1
ATOM 669 O O . LYS A 1 93 ? 9.110 -15.858 -21.576 1.00 88.50 93 LYS A O 1
ATOM 674 N N . LEU A 1 94 ? 7.665 -14.533 -20.472 1.00 87.31 94 LEU A N 1
ATOM 675 C CA . LEU A 1 94 ? 6.856 -14.119 -21.626 1.00 87.31 94 LEU A CA 1
ATOM 676 C C . LEU A 1 94 ? 7.215 -12.718 -22.138 1.00 87.31 94 LEU A C 1
ATOM 678 O O . LEU A 1 94 ? 7.043 -12.427 -23.319 1.00 87.31 94 LEU A O 1
ATOM 682 N N . PHE A 1 95 ? 7.715 -11.848 -21.262 1.00 88.75 95 PHE A N 1
ATOM 683 C CA . PHE A 1 95 ? 7.976 -10.443 -21.543 1.00 88.75 95 PHE A CA 1
ATOM 684 C C . PHE A 1 95 ? 9.436 -10.082 -21.284 1.00 88.75 95 PHE A C 1
ATOM 686 O O . PHE A 1 95 ? 10.077 -10.574 -20.357 1.00 88.75 95 PHE A O 1
ATOM 693 N N . ASN A 1 96 ? 9.962 -9.161 -22.092 1.00 88.12 96 ASN A N 1
ATOM 694 C CA . ASN A 1 96 ? 11.283 -8.597 -21.849 1.00 88.12 96 ASN A CA 1
ATOM 695 C C . ASN A 1 96 ? 11.267 -7.640 -20.642 1.00 88.12 96 ASN A C 1
ATOM 697 O O . ASN A 1 96 ? 10.237 -7.066 -20.279 1.00 88.12 96 ASN A O 1
ATOM 701 N N . ALA A 1 97 ? 12.443 -7.411 -20.053 1.00 83.88 97 ALA A N 1
ATOM 702 C CA . ALA A 1 97 ? 12.598 -6.554 -18.876 1.00 83.88 97 ALA A CA 1
ATOM 703 C C . ALA A 1 97 ? 12.045 -5.128 -19.076 1.00 83.88 97 ALA A C 1
ATOM 705 O O . ALA A 1 97 ? 11.536 -4.519 -18.135 1.00 83.88 97 ALA A O 1
ATOM 706 N N . ALA A 1 98 ? 12.100 -4.597 -20.304 1.00 86.88 98 ALA A N 1
ATOM 707 C CA . ALA A 1 98 ? 11.562 -3.276 -20.624 1.00 86.88 98 ALA A CA 1
ATOM 708 C C . ALA A 1 98 ? 10.029 -3.226 -20.504 1.00 86.88 98 ALA A C 1
ATOM 710 O O . ALA A 1 98 ? 9.483 -2.246 -19.998 1.00 86.88 98 ALA A O 1
ATOM 711 N N . THR A 1 99 ? 9.340 -4.282 -20.938 1.00 87.81 99 THR A N 1
ATOM 712 C CA . THR A 1 99 ? 7.879 -4.394 -20.858 1.00 87.81 99 THR A CA 1
ATOM 713 C C . THR A 1 99 ? 7.432 -4.563 -19.413 1.00 87.81 99 THR A C 1
ATOM 715 O O . THR A 1 99 ? 6.572 -3.811 -18.960 1.00 87.81 99 THR A O 1
ATOM 718 N N . THR A 1 100 ? 8.080 -5.451 -18.654 1.00 84.31 100 THR A N 1
ATOM 719 C CA . THR A 1 100 ? 7.812 -5.622 -17.218 1.00 84.31 100 THR A CA 1
ATOM 720 C C . THR A 1 100 ? 7.997 -4.307 -16.464 1.00 84.31 100 THR A C 1
ATOM 722 O O . THR A 1 100 ? 7.110 -3.897 -15.723 1.00 84.31 100 THR A O 1
ATOM 725 N N . ARG A 1 101 ? 9.086 -3.571 -16.732 1.00 85.25 101 ARG A N 1
ATOM 726 C CA . ARG A 1 101 ? 9.322 -2.252 -16.129 1.00 85.25 101 ARG A CA 1
ATOM 727 C C . ARG A 1 101 ? 8.221 -1.244 -16.469 1.00 85.25 101 ARG A C 1
ATOM 729 O O . ARG A 1 101 ? 7.797 -0.501 -15.589 1.00 85.25 101 ARG A O 1
ATOM 736 N N . ARG A 1 102 ? 7.749 -1.199 -17.721 1.00 89.19 102 ARG A N 1
ATOM 737 C CA . ARG A 1 102 ? 6.635 -0.318 -18.123 1.00 89.19 102 ARG A CA 1
ATOM 738 C C . ARG A 1 102 ? 5.353 -0.658 -17.373 1.00 89.19 102 ARG A C 1
ATOM 740 O O . ARG A 1 102 ? 4.713 0.254 -16.866 1.00 89.19 102 ARG A O 1
ATOM 747 N N . ILE A 1 103 ? 5.010 -1.941 -17.269 1.00 88.56 103 ILE A N 1
ATOM 748 C CA . ILE A 1 103 ? 3.825 -2.394 -16.531 1.00 88.56 103 ILE A CA 1
ATOM 749 C C . ILE A 1 103 ? 3.931 -1.982 -15.060 1.00 88.56 103 ILE A C 1
ATOM 751 O O . ILE A 1 103 ? 2.991 -1.389 -14.538 1.00 88.56 103 ILE A O 1
ATOM 755 N N . THR A 1 104 ? 5.082 -2.205 -14.417 1.00 87.69 104 THR A N 1
ATOM 756 C CA . THR A 1 104 ? 5.310 -1.788 -13.025 1.00 87.69 104 THR A CA 1
ATOM 757 C C . THR A 1 104 ? 5.147 -0.278 -12.846 1.00 87.69 104 THR A C 1
ATOM 759 O O . THR A 1 104 ? 4.463 0.141 -11.919 1.00 87.69 104 THR A O 1
ATOM 762 N N . MET A 1 105 ? 5.715 0.540 -13.742 1.00 90.00 105 MET A N 1
ATOM 763 C CA . MET A 1 105 ? 5.586 2.004 -13.679 1.00 90.00 105 MET A CA 1
ATOM 764 C C . MET A 1 105 ? 4.145 2.483 -13.899 1.00 90.00 105 MET A C 1
ATOM 766 O O . MET A 1 105 ? 3.704 3.426 -13.247 1.00 90.00 105 MET A O 1
ATOM 770 N N . LEU A 1 106 ? 3.399 1.847 -14.806 1.00 92.69 106 LEU A N 1
ATOM 771 C CA . LEU A 1 106 ? 1.987 2.166 -15.027 1.00 92.69 106 LEU A CA 1
ATOM 772 C C . LEU A 1 106 ? 1.145 1.788 -13.807 1.00 92.69 106 LEU A C 1
ATOM 774 O O . LEU A 1 106 ? 0.356 2.603 -13.337 1.00 92.69 106 LEU A O 1
ATOM 778 N N . ALA A 1 107 ? 1.345 0.586 -13.264 1.00 91.44 107 ALA A N 1
ATOM 779 C CA . ALA A 1 107 ? 0.645 0.124 -12.073 1.00 91.44 107 ALA A CA 1
ATOM 780 C C . ALA A 1 107 ? 0.936 1.022 -10.861 1.00 91.44 107 ALA A C 1
ATOM 782 O O . ALA A 1 107 ? 0.009 1.416 -10.156 1.00 91.44 107 ALA A O 1
ATOM 783 N N . SER A 1 108 ? 2.198 1.407 -10.640 1.00 92.31 108 SER A N 1
ATOM 784 C CA . SER A 1 108 ? 2.554 2.325 -9.556 1.00 92.31 108 SER A CA 1
ATOM 785 C C . SER A 1 108 ? 1.975 3.721 -9.781 1.00 92.31 108 SER A C 1
ATOM 787 O O . SER A 1 108 ? 1.442 4.309 -8.846 1.00 92.31 108 SER A O 1
ATOM 789 N N . GLY A 1 109 ? 2.013 4.234 -11.015 1.00 94.75 109 GLY A N 1
ATOM 790 C CA . GLY A 1 109 ? 1.435 5.531 -11.367 1.00 94.75 109 GLY A CA 1
ATOM 791 C C . GLY A 1 109 ? -0.071 5.593 -11.110 1.00 94.75 109 GLY A C 1
ATOM 792 O O . GLY A 1 109 ? -0.543 6.529 -10.469 1.00 94.75 109 GLY A O 1
ATOM 793 N N . LEU A 1 110 ? -0.819 4.571 -11.537 1.00 96.69 110 LEU A N 1
ATOM 794 C CA . LEU A 1 110 ? -2.260 4.472 -11.286 1.00 96.69 110 LEU A CA 1
ATOM 795 C C . LEU A 1 110 ? -2.571 4.406 -9.788 1.00 96.69 110 LEU A C 1
ATOM 797 O O . LEU A 1 110 ? -3.416 5.161 -9.310 1.00 96.69 110 LEU A O 1
ATOM 801 N N . SER A 1 111 ? -1.852 3.569 -9.035 1.00 95.06 111 SER A N 1
ATOM 802 C CA . SER A 1 111 ? -2.006 3.488 -7.578 1.00 95.06 111 SER A CA 1
ATOM 803 C C . SER A 1 111 ? -1.714 4.827 -6.895 1.00 95.06 111 SER A C 1
ATOM 805 O O . SER A 1 111 ? -2.453 5.232 -6.002 1.00 95.06 111 SER A O 1
ATOM 807 N N . GLY A 1 112 ? -0.684 5.551 -7.343 1.00 96.81 112 GLY A N 1
ATOM 808 C CA . GLY A 1 112 ? -0.353 6.882 -6.835 1.00 96.81 112 GLY A CA 1
ATOM 809 C C . GLY A 1 112 ? -1.439 7.922 -7.122 1.00 96.81 112 GLY A C 1
ATOM 810 O O . GLY A 1 112 ? -1.764 8.712 -6.241 1.00 96.81 112 GLY A O 1
ATOM 811 N N . ILE A 1 113 ? -2.048 7.895 -8.313 1.00 97.69 113 ILE A N 1
ATOM 812 C CA . ILE A 1 113 ? -3.174 8.776 -8.667 1.00 97.69 113 ILE A CA 1
ATOM 813 C C . ILE A 1 113 ? -4.382 8.495 -7.767 1.00 97.69 113 ILE A C 1
ATOM 815 O O . ILE A 1 113 ? -4.966 9.432 -7.223 1.00 97.69 113 ILE A O 1
ATOM 819 N N . ILE A 1 114 ? -4.732 7.220 -7.573 1.00 97.81 114 ILE A N 1
ATOM 820 C CA . ILE A 1 114 ? -5.838 6.820 -6.690 1.00 97.81 114 ILE A CA 1
ATOM 821 C C . ILE A 1 114 ? -5.549 7.249 -5.247 1.00 97.81 114 ILE A C 1
ATOM 823 O O . ILE A 1 114 ? -6.408 7.841 -4.599 1.00 97.81 114 ILE A O 1
ATOM 827 N N . GLY A 1 115 ? -4.327 7.018 -4.760 1.00 96.94 115 GLY A N 1
ATOM 828 C CA . GLY A 1 115 ? -3.901 7.455 -3.430 1.00 96.94 115 GLY A CA 1
ATOM 829 C C . GLY A 1 115 ? -3.994 8.972 -3.256 1.00 96.94 115 GLY A C 1
ATOM 830 O O . GLY A 1 115 ? -4.507 9.443 -2.245 1.00 96.94 115 GLY A O 1
ATOM 831 N N . ALA A 1 116 ? -3.569 9.748 -4.256 1.00 97.31 116 ALA A N 1
ATOM 832 C CA . ALA A 1 116 ? -3.645 11.206 -4.221 1.00 97.31 116 ALA A CA 1
ATOM 833 C C . ALA A 1 116 ? -5.096 11.700 -4.213 1.00 97.31 116 ALA A C 1
ATOM 835 O O . ALA A 1 116 ? -5.441 12.562 -3.405 1.00 97.31 116 ALA A O 1
ATOM 836 N N . TYR A 1 117 ? -5.957 11.120 -5.057 1.00 97.69 117 TYR A N 1
ATOM 837 C CA . TYR A 1 117 ? -7.397 11.377 -5.019 1.00 97.69 117 TYR A CA 1
ATOM 838 C C . TYR A 1 117 ? -7.954 11.125 -3.616 1.00 97.69 117 TYR A C 1
ATOM 840 O O . TYR A 1 117 ? -8.631 11.986 -3.053 1.00 97.69 117 TYR A O 1
ATOM 848 N N . TRP A 1 118 ? -7.591 9.991 -3.016 1.00 97.25 118 TRP A N 1
ATOM 849 C CA . TRP A 1 118 ? -8.034 9.653 -1.677 1.00 97.25 118 TRP A CA 1
ATOM 850 C C . TRP A 1 118 ? -7.540 10.638 -0.619 1.00 97.25 118 TRP A C 1
ATOM 852 O O . TRP A 1 118 ? -8.332 11.046 0.223 1.00 97.25 118 TRP A O 1
ATOM 862 N N . VAL A 1 119 ? -6.287 11.094 -0.677 1.00 97.19 119 VAL A N 1
ATOM 863 C CA . VAL A 1 119 ? -5.781 12.145 0.222 1.00 97.19 119 VAL A CA 1
ATOM 864 C C . VAL A 1 119 ? -6.668 13.391 0.165 1.00 97.19 119 VAL A C 1
ATOM 866 O O . VAL A 1 119 ? -7.120 13.856 1.210 1.00 97.19 119 VAL A O 1
ATOM 869 N N . PHE A 1 120 ? -6.963 13.904 -1.033 1.00 96.81 120 PHE A N 1
ATOM 870 C CA . PHE A 1 120 ? -7.813 15.089 -1.182 1.00 96.81 120 PHE A CA 1
ATOM 871 C C . PHE A 1 120 ? -9.238 14.848 -0.685 1.00 96.81 120 PHE A C 1
ATOM 873 O O . PHE A 1 120 ? -9.781 15.690 0.023 1.00 96.81 120 PHE A O 1
ATOM 880 N N . GLU A 1 121 ? -9.817 13.689 -0.993 1.00 96.44 121 GLU A N 1
ATOM 881 C CA . GLU A 1 121 ? -11.157 13.317 -0.537 1.00 96.44 121 GLU A CA 1
ATOM 882 C C . GLU A 1 121 ? -11.270 13.355 0.999 1.00 96.44 121 GLU A C 1
ATOM 884 O O . GLU A 1 121 ? -12.206 13.952 1.522 1.00 96.44 121 GLU A O 1
ATOM 889 N N . ARG A 1 122 ? -10.299 12.795 1.741 1.00 94.62 122 ARG A N 1
ATOM 890 C CA . ARG A 1 122 ? -10.339 12.7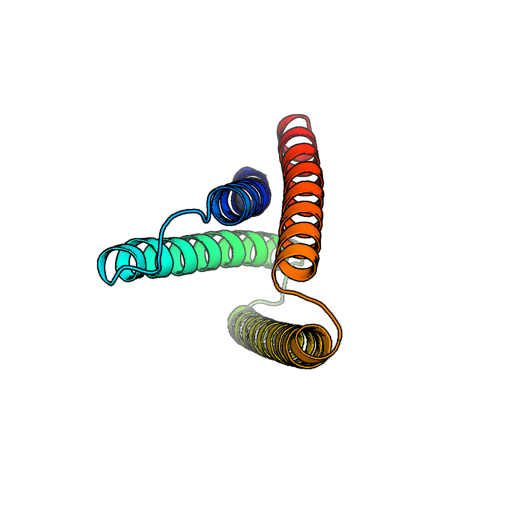86 3.222 1.00 94.62 122 ARG A CA 1
ATOM 891 C C . ARG A 1 122 ? -9.968 14.134 3.842 1.00 94.62 122 ARG A C 1
ATOM 893 O O . ARG A 1 122 ? -10.310 14.363 4.996 1.00 94.62 122 ARG A O 1
ATOM 900 N N . LEU A 1 123 ? -9.233 14.989 3.128 1.00 94.50 123 LEU A N 1
ATOM 901 C CA . LEU A 1 123 ? -8.896 16.336 3.601 1.00 94.50 123 LEU A CA 1
ATOM 902 C C . LEU A 1 123 ? -10.071 17.310 3.471 1.00 94.50 123 LEU A C 1
ATOM 904 O O . LEU A 1 123 ? -10.172 18.240 4.266 1.00 94.50 123 LEU A O 1
ATOM 908 N N . LEU A 1 124 ? -10.911 17.125 2.450 1.00 92.94 124 LEU A N 1
ATOM 909 C CA . LEU A 1 124 ? -12.046 18.003 2.161 1.00 92.94 124 LEU A CA 1
ATOM 910 C C . LEU A 1 124 ? -13.341 17.579 2.868 1.00 92.94 124 LEU A C 1
ATOM 912 O O . LEU A 1 124 ? -14.270 18.381 2.942 1.00 92.94 124 LEU A O 1
ATOM 916 N N . ALA A 1 125 ? -13.407 16.338 3.350 1.00 85.00 125 ALA A N 1
ATOM 917 C CA . ALA A 1 125 ? -14.535 15.788 4.096 1.00 85.00 125 ALA A CA 1
ATOM 918 C C . ALA A 1 125 ? -14.413 16.036 5.601 1.00 85.00 125 ALA A C 1
ATOM 920 O O . ALA A 1 125 ? -15.485 16.122 6.244 1.00 85.00 125 ALA A O 1
#

Sequence (125 aa):
RLVEVLIALSIVVLAAEVANQQKSLSSTALRPAIAAAFMFGLLHGLGFAGALAEIGLPQGESLIALLGFNLGVELGQLLIVAVIMALLWMAAKLFNAATTRRITMLASGLSGIIGAYWVFERLLA

Radius of gyration: 17.58 Å; chains: 1; bounding box: 42×34×48 Å

Secondary structure (DSSP, 8-state):
-HHHHHHHHHHHHHHHHHHTTTS---GGGHHHHHHHHHHHHHHHHHHHHHHHHHHTPPTTTHHHHHHHHHHHHHHHHHHHHHHHHHHHHHHHHHS-HHHHHHHHHHHHHHHHHHHHHHHHHHHH-

pLDDT: mean 86.9, std 10.23, range [46.5, 97.81]

Foldseek 3Di:
DVLQLVLLVLLLVVLVVLLPPPDDPDPVVVVVVVVSVVVNVVSVLVVVLVVVVVVPDDPPCSVVVSVVVVVVVVVVVVVVVVVVVVVVVVCVVVDDPVVVSVVSNVVSVVSNVVSVVSSVVVVVD